Protein AF-A0A0N0BK18-F1 (afdb_monomer_lite)

Organism: NCBI:txid166423

Structure (mmCIF, N/CA/C/O backbone):
data_AF-A0A0N0BK18-F1
#
_entry.id   AF-A0A0N0BK18-F1
#
loop_
_atom_site.group_PDB
_atom_site.id
_atom_site.type_symbol
_atom_site.label_atom_id
_atom_site.label_alt_id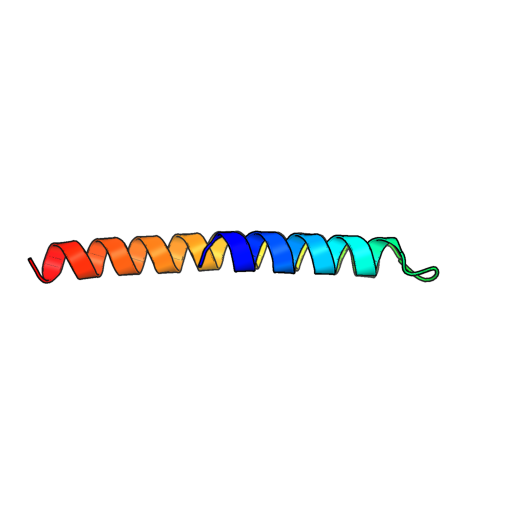
_atom_site.label_comp_id
_atom_site.label_asym_id
_atom_site.label_entity_id
_atom_site.label_seq_id
_atom_site.pdbx_PDB_ins_code
_atom_site.Cartn_x
_atom_site.Cartn_y
_atom_site.Cartn_z
_atom_site.occupancy
_atom_site.B_iso_or_equiv
_atom_site.auth_seq_id
_atom_site.auth_comp_id
_atom_site.auth_asym_id
_atom_site.auth_atom_id
_atom_site.pdbx_PDB_model_num
ATOM 1 N N . MET A 1 1 ? -12.896 -13.280 5.685 1.00 58.28 1 MET A N 1
ATOM 2 C CA . MET A 1 1 ? -12.859 -11.966 4.998 1.00 58.28 1 MET A CA 1
ATOM 3 C C . MET A 1 1 ? -11.427 -11.484 4.799 1.00 58.28 1 MET A C 1
ATOM 5 O O . MET A 1 1 ? -11.017 -11.335 3.664 1.00 58.28 1 MET A O 1
ATOM 9 N N . TRP A 1 2 ? -10.632 -11.361 5.862 1.00 64.19 2 TRP A N 1
ATOM 10 C CA . TRP A 1 2 ? -9.212 -10.980 5.806 1.00 64.19 2 TRP A CA 1
ATOM 11 C C . TRP A 1 2 ? -8.319 -11.836 4.906 1.00 64.19 2 TRP A C 1
ATOM 13 O O . TRP A 1 2 ? -7.469 -11.308 4.199 1.00 64.19 2 TRP A O 1
ATOM 23 N N . PHE A 1 3 ? -8.562 -13.146 4.886 1.00 70.50 3 PHE A N 1
ATOM 24 C CA . PHE A 1 3 ? -7.839 -14.076 4.019 1.00 70.50 3 PHE A CA 1
ATOM 25 C C . PHE A 1 3 ? -8.011 -13.738 2.528 1.00 70.50 3 PHE A C 1
ATOM 27 O O . PHE A 1 3 ? -7.063 -13.848 1.765 1.00 70.50 3 PHE A O 1
ATOM 34 N N . TYR A 1 4 ? -9.192 -13.249 2.128 1.00 72.88 4 TYR A N 1
ATOM 35 C CA . TYR A 1 4 ? -9.461 -12.841 0.746 1.00 72.88 4 TYR A CA 1
ATOM 36 C C . TYR A 1 4 ? -8.734 -11.549 0.370 1.00 72.88 4 TYR A C 1
ATOM 38 O O . TYR A 1 4 ? -8.274 -11.431 -0.757 1.00 72.88 4 TYR A O 1
ATOM 46 N N . LEU A 1 5 ? -8.583 -10.607 1.309 1.00 74.62 5 LEU A N 1
ATOM 47 C CA . LEU A 1 5 ? -7.794 -9.391 1.088 1.00 74.62 5 LEU A CA 1
ATOM 48 C C . LEU A 1 5 ? -6.305 -9.711 0.940 1.00 74.62 5 LEU A C 1
ATOM 50 O O . LEU A 1 5 ? -5.675 -9.235 0.005 1.00 74.62 5 LEU A O 1
ATOM 54 N N . MET A 1 6 ? -5.761 -10.555 1.819 1.00 76.94 6 MET A N 1
ATOM 55 C CA . MET A 1 6 ? -4.371 -11.015 1.723 1.00 76.94 6 MET A CA 1
ATOM 56 C C . MET A 1 6 ? -4.115 -11.756 0.409 1.00 76.94 6 MET A C 1
ATOM 58 O O . MET A 1 6 ? -3.125 -11.485 -0.260 1.00 76.94 6 MET A O 1
ATOM 62 N N . LEU A 1 7 ? -5.035 -12.638 0.007 1.00 81.44 7 LEU A N 1
ATOM 63 C CA . LEU A 1 7 ? -4.936 -13.382 -1.246 1.00 81.44 7 LEU A CA 1
ATOM 64 C C . LEU A 1 7 ? -5.035 -12.459 -2.467 1.00 81.44 7 LEU A C 1
ATOM 66 O O . LEU A 1 7 ? -4.256 -12.617 -3.399 1.00 81.44 7 LEU A O 1
ATOM 70 N N . ALA A 1 8 ? -5.930 -11.467 -2.449 1.00 79.44 8 ALA A N 1
ATOM 71 C CA . ALA A 1 8 ? -6.047 -10.482 -3.522 1.00 79.44 8 ALA A CA 1
ATOM 72 C C . ALA A 1 8 ? -4.776 -9.633 -3.661 1.00 79.44 8 ALA A C 1
ATOM 74 O O . ALA A 1 8 ? -4.278 -9.469 -4.770 1.00 79.44 8 ALA A O 1
ATOM 75 N N . ILE A 1 9 ? -4.216 -9.156 -2.542 1.00 80.44 9 ILE A N 1
ATOM 76 C CA . ILE A 1 9 ? -2.949 -8.415 -2.533 1.00 80.44 9 ILE A CA 1
ATOM 77 C C . ILE A 1 9 ? -1.838 -9.306 -3.095 1.00 80.44 9 ILE A C 1
ATOM 79 O O . ILE A 1 9 ? -1.174 -8.919 -4.050 1.00 80.44 9 ILE A O 1
ATOM 83 N N . PHE A 1 10 ? -1.688 -10.530 -2.590 1.00 80.94 10 PHE A N 1
ATOM 84 C CA . PHE A 1 10 ? -0.638 -11.439 -3.048 1.00 80.94 10 PHE A CA 1
ATOM 85 C C . PHE A 1 10 ? -0.759 -11.769 -4.545 1.00 80.94 10 PHE A C 1
ATOM 87 O O . PHE A 1 10 ? 0.229 -11.699 -5.269 1.00 80.94 10 PHE A O 1
ATOM 94 N N . ALA A 1 11 ? -1.977 -12.023 -5.031 1.00 80.56 11 ALA A N 1
ATOM 95 C CA . ALA A 1 11 ? -2.242 -12.265 -6.447 1.00 80.56 11 ALA A CA 1
ATOM 96 C C . ALA A 1 11 ? -1.915 -11.045 -7.323 1.00 80.56 11 ALA A C 1
ATOM 98 O O . ALA A 1 11 ? -1.349 -11.202 -8.400 1.00 80.56 11 ALA A O 1
ATOM 99 N N . THR A 1 12 ? -2.233 -9.826 -6.867 1.00 78.50 12 THR A N 1
ATOM 100 C CA . THR A 1 12 ? -1.895 -8.600 -7.612 1.00 78.50 12 THR A CA 1
ATOM 101 C C . THR A 1 12 ? -0.395 -8.320 -7.651 1.00 78.50 12 THR A C 1
ATOM 103 O O . THR A 1 12 ? 0.101 -7.847 -8.668 1.00 78.50 12 THR A O 1
ATOM 106 N N . PHE A 1 13 ? 0.334 -8.646 -6.581 1.00 78.56 13 PHE A N 1
ATOM 107 C CA . PHE A 1 13 ? 1.792 -8.523 -6.532 1.00 78.56 13 PHE A CA 1
ATOM 108 C C . PHE A 1 13 ? 2.469 -9.525 -7.475 1.00 78.56 13 PHE A C 1
ATOM 110 O O . PHE A 1 13 ? 3.380 -9.148 -8.208 1.00 78.56 13 PHE A O 1
ATOM 117 N N . ASP A 1 14 ? 2.003 -10.776 -7.486 1.00 80.50 14 ASP A N 1
ATOM 118 C CA . ASP A 1 14 ? 2.526 -11.839 -8.350 1.00 80.50 14 ASP A CA 1
ATOM 119 C C . ASP A 1 14 ? 2.315 -11.512 -9.839 1.00 80.50 14 ASP A C 1
ATOM 121 O O . ASP A 1 14 ? 3.262 -11.532 -10.624 1.00 80.50 14 ASP A O 1
ATOM 125 N N . LEU A 1 15 ? 1.104 -11.071 -10.210 1.00 77.50 15 LEU A N 1
ATOM 126 C CA . LEU A 1 15 ? 0.796 -10.632 -11.577 1.00 77.50 15 LEU A CA 1
ATOM 127 C C . LEU A 1 15 ? 1.625 -9.421 -12.016 1.00 77.50 15 LEU A C 1
ATOM 129 O O . LEU A 1 15 ? 2.042 -9.347 -13.171 1.00 77.50 15 LEU A O 1
ATOM 133 N N . ALA A 1 16 ? 1.845 -8.466 -11.113 1.00 73.19 16 ALA A N 1
ATOM 134 C CA . ALA A 1 16 ? 2.626 -7.276 -11.417 1.00 73.19 16 ALA A CA 1
ATOM 135 C C . ALA A 1 16 ? 4.109 -7.617 -11.631 1.00 73.19 16 ALA A C 1
ATOM 137 O O . ALA A 1 16 ? 4.703 -7.151 -12.599 1.00 73.19 16 ALA A O 1
ATOM 138 N N . MET A 1 17 ? 4.683 -8.488 -10.793 1.00 74.69 17 MET A N 1
ATOM 139 C CA . MET A 1 17 ? 6.071 -8.952 -10.922 1.00 74.69 17 MET A CA 1
ATOM 140 C C . MET A 1 17 ? 6.294 -9.845 -12.148 1.00 74.69 17 MET A C 1
ATOM 142 O O . MET A 1 17 ? 7.374 -9.821 -12.733 1.00 74.69 17 MET A O 1
ATOM 146 N N . ALA A 1 18 ? 5.285 -10.619 -12.554 1.00 79.50 18 ALA A N 1
ATOM 147 C CA . ALA A 1 18 ? 5.336 -11.450 -13.756 1.00 79.50 18 ALA A CA 1
ATOM 148 C C . ALA A 1 18 ? 5.258 -10.638 -15.066 1.00 79.50 18 ALA A C 1
ATOM 150 O O . ALA A 1 18 ? 5.501 -11.185 -16.145 1.00 79.50 18 ALA A O 1
ATOM 151 N N . SER A 1 19 ? 4.923 -9.344 -14.998 1.00 79.00 19 SER A N 1
ATOM 152 C CA . SER A 1 19 ? 4.878 -8.472 -16.168 1.00 79.00 19 SER A CA 1
ATOM 153 C C . SER A 1 19 ? 6.286 -8.167 -16.675 1.00 79.00 19 SER A C 1
ATOM 155 O O . SER A 1 19 ? 7.106 -7.564 -15.987 1.00 79.00 19 SER A O 1
ATOM 157 N N . SER A 1 20 ? 6.551 -8.504 -17.937 1.00 73.00 20 SER A N 1
ATOM 158 C CA . SER A 1 2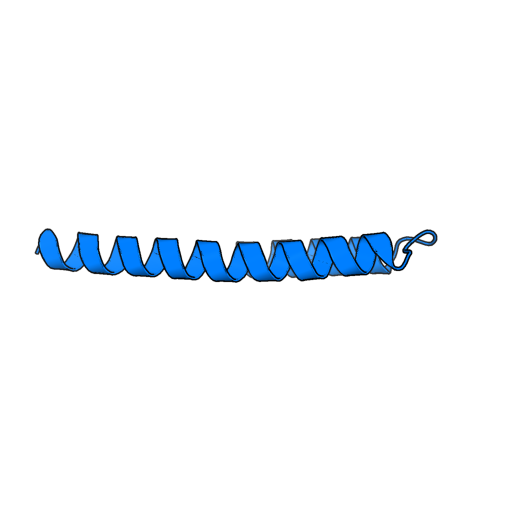0 ? 7.818 -8.207 -18.619 1.00 73.00 20 SER A CA 1
ATOM 159 C C . SER A 1 20 ? 8.088 -6.707 -18.822 1.00 73.00 20 SER A C 1
ATOM 161 O O . SER A 1 20 ? 9.158 -6.350 -19.306 1.00 73.00 20 SER A O 1
ATOM 163 N N . GLY A 1 21 ? 7.118 -5.841 -18.507 1.00 78.94 21 GLY A N 1
ATOM 164 C CA . GLY A 1 21 ? 7.211 -4.383 -18.614 1.00 78.94 21 GLY A CA 1
ATOM 165 C C . GLY A 1 21 ? 7.194 -3.652 -17.273 1.00 78.94 21 GLY A C 1
ATOM 166 O O . GLY A 1 21 ? 6.911 -2.462 -17.267 1.00 78.94 21 GLY A O 1
ATOM 167 N N . PHE A 1 22 ? 7.435 -4.352 -16.161 1.00 78.50 22 PHE A N 1
ATOM 168 C CA . PHE A 1 22 ? 7.405 -3.761 -14.826 1.00 78.50 22 PHE A CA 1
ATOM 169 C C . PHE A 1 22 ? 8.538 -2.740 -14.650 1.00 78.50 22 PHE A C 1
ATOM 171 O O . PHE A 1 22 ? 9.711 -3.113 -14.573 1.00 78.50 22 PHE A O 1
ATOM 178 N N . ASP A 1 23 ? 8.184 -1.456 -14.599 1.00 84.12 23 ASP A N 1
ATOM 179 C CA . ASP A 1 23 ? 9.140 -0.359 -14.417 1.00 84.12 23 ASP A CA 1
ATOM 180 C C . ASP A 1 23 ? 9.097 0.196 -12.977 1.00 84.12 23 ASP A C 1
ATOM 182 O O . ASP A 1 23 ? 8.251 -0.151 -12.142 1.00 84.12 23 ASP A O 1
ATOM 186 N N . PHE A 1 24 ? 10.023 1.099 -12.658 1.00 82.00 24 PHE A N 1
ATOM 187 C CA . PHE A 1 24 ? 10.097 1.773 -11.365 1.00 82.00 24 PHE A CA 1
ATOM 188 C C . PHE A 1 24 ? 8.775 2.462 -10.993 1.00 82.00 24 PHE A C 1
ATOM 190 O O . PHE A 1 24 ? 8.363 2.415 -9.833 1.00 82.00 24 PHE A O 1
ATOM 197 N N . GLY A 1 25 ? 8.081 3.048 -11.975 1.00 84.38 25 GLY A N 1
ATOM 198 C CA . GLY A 1 25 ? 6.769 3.668 -11.781 1.00 84.38 25 GLY A CA 1
ATOM 199 C C . GLY A 1 25 ? 5.711 2.687 -11.267 1.00 84.38 25 GLY A C 1
ATOM 200 O O . GLY A 1 25 ? 4.991 3.012 -10.321 1.00 84.38 25 GLY A O 1
ATOM 201 N N . ASP A 1 26 ? 5.673 1.472 -11.817 1.00 83.25 26 ASP A N 1
ATOM 202 C CA . ASP A 1 26 ? 4.735 0.426 -11.396 1.00 83.25 26 ASP A CA 1
ATOM 203 C C . ASP A 1 26 ? 5.040 -0.042 -9.976 1.00 83.25 26 ASP A C 1
ATOM 205 O O . ASP A 1 26 ? 4.143 -0.160 -9.142 1.00 83.25 26 ASP A O 1
ATOM 209 N N . THR A 1 27 ? 6.327 -0.216 -9.665 1.00 82.75 27 THR A N 1
ATOM 210 C CA . THR A 1 27 ? 6.785 -0.567 -8.314 1.00 82.75 27 THR A CA 1
ATOM 211 C C . THR A 1 27 ? 6.332 0.476 -7.292 1.00 82.75 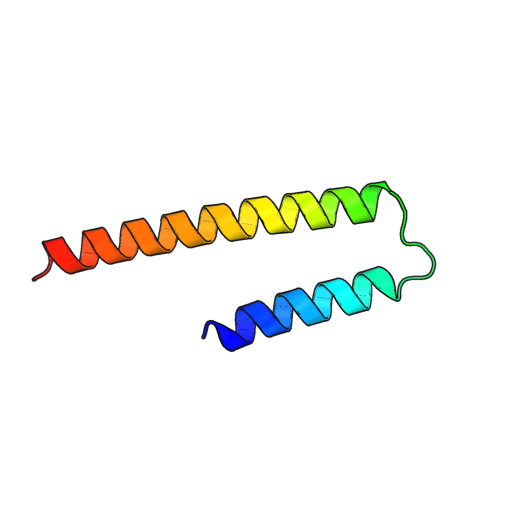27 THR A C 1
ATOM 213 O O . THR A 1 27 ? 5.828 0.145 -6.217 1.00 82.75 27 THR A O 1
ATOM 216 N N . LEU A 1 28 ? 6.485 1.755 -7.634 1.00 85.75 28 LEU A N 1
ATOM 217 C CA . LEU A 1 28 ? 6.180 2.873 -6.751 1.00 85.75 28 LEU A CA 1
ATOM 218 C C . LEU A 1 28 ? 4.666 3.032 -6.551 1.00 85.75 28 LEU A C 1
ATOM 220 O O . LEU A 1 28 ? 4.214 3.211 -5.418 1.00 85.75 28 LEU A O 1
ATOM 224 N N . ALA A 1 29 ? 3.877 2.882 -7.619 1.00 86.94 29 ALA A N 1
ATOM 225 C CA . ALA A 1 29 ? 2.417 2.869 -7.550 1.00 86.94 29 ALA A CA 1
ATOM 226 C C . ALA A 1 29 ? 1.900 1.732 -6.655 1.00 86.94 29 ALA A C 1
ATOM 228 O O . ALA A 1 29 ? 0.995 1.933 -5.843 1.00 86.94 29 ALA A O 1
ATOM 229 N N . LEU A 1 30 ? 2.519 0.557 -6.757 1.00 84.31 30 LEU A N 1
ATOM 230 C CA . LEU A 1 30 ? 2.141 -0.634 -6.009 1.00 84.31 30 LEU A CA 1
ATOM 231 C C . LEU A 1 30 ? 2.479 -0.493 -4.511 1.00 84.31 30 LEU A C 1
ATOM 233 O O . LEU A 1 30 ? 1.639 -0.784 -3.657 1.00 84.31 30 LEU A O 1
ATOM 237 N N . ILE A 1 31 ? 3.649 0.065 -4.176 1.00 86.25 31 ILE A N 1
ATOM 238 C CA . ILE A 1 31 ? 4.034 0.383 -2.789 1.00 86.25 31 ILE A CA 1
ATOM 239 C C . ILE A 1 31 ? 3.111 1.449 -2.183 1.00 86.25 31 ILE A C 1
ATOM 241 O O . ILE A 1 31 ? 2.613 1.272 -1.070 1.00 86.25 31 ILE A O 1
ATOM 245 N N . LEU A 1 32 ? 2.851 2.549 -2.897 1.00 87.44 32 LEU A N 1
ATOM 246 C CA . LEU A 1 32 ? 1.970 3.612 -2.403 1.00 87.44 32 LEU A CA 1
ATOM 247 C C . LEU A 1 32 ? 0.533 3.115 -2.217 1.00 87.44 32 LEU A C 1
ATOM 249 O O . LEU A 1 32 ? -0.083 3.393 -1.186 1.00 87.44 32 LEU A O 1
ATOM 253 N N . GLY A 1 33 ? 0.018 2.339 -3.174 1.00 87.12 33 GLY A N 1
ATOM 254 C CA . GLY A 1 33 ? -1.298 1.712 -3.084 1.00 87.12 33 GLY A CA 1
ATOM 255 C C . GLY A 1 33 ? -1.415 0.784 -1.875 1.00 87.12 33 GLY A C 1
ATOM 256 O O . GLY A 1 33 ? -2.403 0.857 -1.141 1.00 87.12 33 GLY A O 1
ATOM 257 N N . LEU A 1 34 ? -0.381 -0.022 -1.603 1.00 84.50 34 LEU A N 1
ATOM 258 C CA . LEU A 1 34 ? -0.324 -0.879 -0.418 1.00 84.50 34 LEU A CA 1
ATOM 259 C C . LEU A 1 34 ? -0.366 -0.053 0.877 1.00 84.50 34 LEU A C 1
ATOM 261 O O . LEU A 1 34 ? -1.158 -0.358 1.769 1.00 84.50 34 LEU A O 1
ATOM 265 N N . ILE A 1 35 ? 0.447 1.003 0.983 1.00 89.69 35 ILE A N 1
ATOM 266 C CA . ILE A 1 35 ? 0.503 1.862 2.177 1.00 89.69 35 ILE A CA 1
ATOM 267 C C . ILE A 1 35 ? -0.865 2.498 2.447 1.00 89.69 35 ILE A C 1
ATOM 269 O O . ILE A 1 35 ? -1.375 2.420 3.567 1.00 89.69 35 ILE A O 1
ATOM 273 N N . ILE A 1 36 ? -1.486 3.089 1.422 1.00 88.44 36 ILE A N 1
ATOM 274 C CA . ILE A 1 36 ? -2.808 3.719 1.541 1.00 88.44 36 ILE A CA 1
ATOM 275 C C . ILE A 1 36 ? -3.862 2.677 1.928 1.00 88.44 36 ILE A C 1
ATOM 277 O O . ILE A 1 36 ? -4.679 2.935 2.814 1.00 88.44 36 ILE A O 1
ATOM 281 N N . GLY A 1 37 ? -3.816 1.490 1.318 1.00 85.88 37 GLY A N 1
ATOM 282 C CA . GLY A 1 37 ? -4.708 0.379 1.637 1.00 85.88 37 GLY A CA 1
ATOM 283 C C . GLY A 1 37 ? -4.606 -0.047 3.101 1.00 85.88 37 GLY A C 1
ATOM 284 O O . GLY A 1 37 ? -5.625 -0.136 3.783 1.00 85.88 37 GLY A O 1
ATOM 285 N N . ILE A 1 38 ? -3.386 -0.234 3.616 1.00 86.50 38 ILE A N 1
ATOM 286 C CA . ILE A 1 38 ? -3.138 -0.597 5.019 1.00 86.50 38 ILE A CA 1
ATOM 287 C C . ILE A 1 38 ? -3.659 0.493 5.964 1.00 86.50 38 ILE A C 1
ATOM 289 O O . ILE A 1 38 ? -4.374 0.191 6.921 1.00 86.50 38 ILE A O 1
ATOM 293 N N . ILE A 1 39 ? -3.346 1.765 5.698 1.00 90.06 39 ILE A N 1
ATOM 294 C CA . ILE A 1 39 ? -3.776 2.884 6.549 1.00 90.06 39 ILE A CA 1
ATOM 295 C C . ILE A 1 39 ? -5.302 3.005 6.562 1.00 90.06 39 ILE A C 1
ATOM 297 O O . ILE A 1 39 ? -5.905 3.040 7.636 1.00 90.06 39 ILE A O 1
ATOM 301 N N . GLY A 1 40 ? -5.937 3.037 5.386 1.00 87.19 40 GLY A N 1
ATOM 302 C CA . GLY A 1 40 ? -7.393 3.123 5.267 1.00 87.19 40 GLY A CA 1
ATOM 303 C C . GLY A 1 40 ? -8.078 1.965 5.986 1.00 87.19 40 GLY A C 1
ATOM 304 O O . GLY A 1 40 ? -9.056 2.153 6.708 1.00 87.19 40 GLY A O 1
ATOM 305 N N . PHE A 1 41 ? -7.488 0.779 5.889 1.00 84.62 41 PHE A N 1
ATOM 306 C CA . PHE A 1 41 ? -7.967 -0.402 6.573 1.00 84.62 41 PHE A CA 1
ATOM 307 C C . PHE A 1 41 ? -7.902 -0.281 8.112 1.00 84.62 41 PHE A C 1
ATOM 309 O O . PHE A 1 41 ? -8.900 -0.533 8.796 1.00 84.62 41 PHE A O 1
ATOM 316 N N . PHE A 1 42 ? -6.778 0.176 8.679 1.00 87.94 42 PHE A N 1
ATOM 317 C CA . PHE A 1 42 ? -6.671 0.436 10.123 1.00 87.94 42 PHE A CA 1
ATOM 318 C C . PHE A 1 42 ? -7.634 1.528 10.598 1.00 87.94 42 PHE A C 1
ATOM 320 O O . PHE A 1 42 ? -8.224 1.406 11.675 1.00 87.94 42 PHE A O 1
ATOM 327 N N . VAL A 1 43 ? -7.848 2.566 9.788 1.00 90.50 43 VAL A N 1
ATOM 328 C CA . VAL A 1 43 ? -8.830 3.620 10.075 1.00 90.50 43 VAL A CA 1
ATOM 329 C C . VAL A 1 43 ? -10.246 3.046 10.135 1.00 90.50 43 VAL A C 1
ATOM 331 O O . VAL A 1 43 ? -10.965 3.308 11.104 1.00 90.50 43 VAL A O 1
ATOM 334 N N . CYS A 1 44 ? -10.634 2.222 9.159 1.00 87.25 44 CYS A N 1
ATOM 335 C CA . CYS A 1 44 ? -11.939 1.563 9.136 1.00 87.25 44 CYS A CA 1
ATOM 336 C C . CYS A 1 44 ? -12.138 0.648 10.350 1.00 87.25 44 CYS A C 1
ATOM 338 O O . CYS A 1 44 ? -13.188 0.708 10.989 1.00 87.25 44 CYS A O 1
ATOM 340 N N . MET A 1 45 ? -11.131 -0.148 10.724 1.00 86.56 45 MET A N 1
ATOM 341 C CA . MET A 1 45 ? -11.200 -0.970 11.936 1.00 86.56 45 MET A CA 1
ATOM 342 C C . MET A 1 45 ? -11.325 -0.133 13.206 1.00 86.56 45 MET A C 1
ATOM 344 O O . MET A 1 45 ? -12.142 -0.449 14.067 1.00 86.5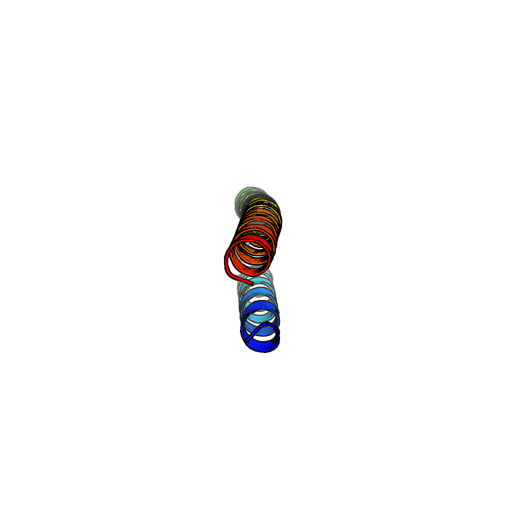6 45 MET A O 1
ATOM 348 N N . GLY A 1 46 ? -10.546 0.943 13.331 1.00 87.69 46 GLY A N 1
ATOM 349 C CA . GLY A 1 46 ? -10.622 1.841 14.481 1.00 87.69 46 GLY A CA 1
ATOM 350 C C . GLY A 1 46 ? -11.991 2.517 14.591 1.00 87.69 46 GLY A C 1
ATOM 351 O O . GLY A 1 46 ? -12.542 2.636 15.685 1.00 87.69 46 GLY A O 1
ATOM 352 N N . ALA A 1 47 ? -12.578 2.921 13.461 1.00 86.69 47 ALA A N 1
ATOM 353 C CA . ALA A 1 47 ? -13.939 3.449 13.412 1.00 86.69 47 ALA A CA 1
ATOM 354 C C . ALA A 1 47 ? -14.979 2.386 13.800 1.00 86.69 47 ALA A C 1
ATOM 356 O O . ALA A 1 47 ? -15.863 2.670 14.609 1.00 86.69 47 ALA A O 1
ATOM 357 N N . TYR A 1 48 ? -14.838 1.157 13.296 1.00 85.81 48 TYR A N 1
ATOM 358 C CA . TYR A 1 48 ? -15.713 0.039 13.641 1.00 85.81 48 TYR A CA 1
ATOM 359 C C . TYR A 1 48 ? -15.640 -0.316 15.132 1.00 85.81 48 TYR A C 1
ATOM 361 O O . TYR A 1 48 ? -16.675 -0.457 15.778 1.00 85.81 48 TYR A O 1
ATOM 369 N N . ALA A 1 49 ? -14.438 -0.390 15.710 1.00 87.56 49 ALA A N 1
ATOM 370 C CA . ALA A 1 49 ? -14.247 -0.665 17.132 1.00 87.56 49 ALA A CA 1
ATOM 371 C C . ALA A 1 49 ? -14.908 0.410 18.010 1.00 87.56 49 ALA A C 1
ATOM 373 O O . ALA A 1 49 ? -15.641 0.080 18.941 1.00 87.56 49 ALA A O 1
ATOM 374 N N . ARG A 1 50 ? -14.729 1.695 17.670 1.00 85.69 50 ARG A N 1
ATOM 375 C CA . ARG A 1 50 ? -15.388 2.813 18.370 1.00 85.69 50 ARG A CA 1
ATOM 376 C C . ARG A 1 50 ? -16.909 2.776 18.237 1.00 85.69 50 ARG A C 1
ATOM 378 O O . ARG A 1 50 ? -17.612 3.021 19.213 1.00 85.69 50 ARG A O 1
ATOM 385 N N . TYR A 1 51 ? -17.420 2.451 17.051 1.00 84.50 51 TYR A N 1
ATOM 386 C CA . TYR A 1 51 ? -18.855 2.290 16.826 1.00 84.50 51 TYR A CA 1
ATOM 387 C C . TYR A 1 51 ? -19.432 1.152 17.675 1.00 84.50 51 TYR A C 1
ATOM 389 O O . TYR A 1 51 ? -20.471 1.321 18.306 1.00 84.50 51 TYR A O 1
ATOM 397 N N . ARG A 1 52 ? -18.727 0.018 17.744 1.00 84.81 52 ARG A N 1
ATOM 398 C CA . ARG A 1 52 ? -19.158 -1.154 18.510 1.00 84.81 52 ARG A CA 1
ATOM 399 C C . ARG A 1 52 ? -19.190 -0.900 20.018 1.00 84.81 52 ARG A C 1
ATOM 401 O O . ARG A 1 52 ? -20.095 -1.392 20.672 1.00 84.81 52 ARG A O 1
ATOM 408 N N . ILE A 1 53 ? -18.228 -0.140 20.549 1.00 86.12 53 ILE A N 1
ATOM 409 C CA . ILE A 1 53 ? -18.184 0.236 21.974 1.00 86.12 53 ILE A CA 1
ATOM 410 C C . ILE A 1 53 ? -19.324 1.198 22.331 1.00 86.12 53 ILE A C 1
ATOM 412 O O . ILE A 1 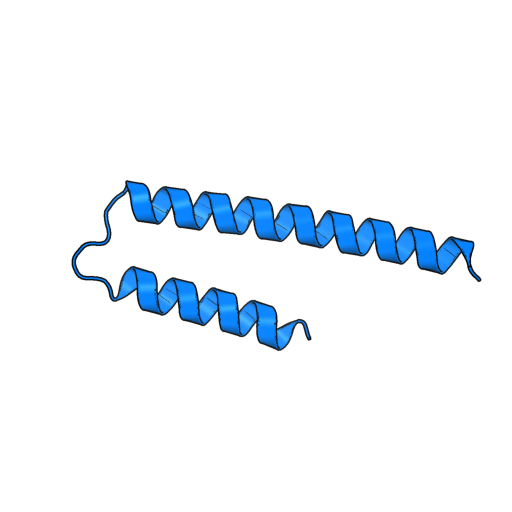53 ? -19.864 1.109 23.420 1.00 86.12 53 ILE A O 1
ATOM 416 N N . ARG A 1 54 ? -19.705 2.110 21.428 1.00 77.75 54 ARG A N 1
ATOM 417 C CA . ARG A 1 54 ? -20.788 3.077 21.678 1.00 77.75 54 ARG A CA 1
ATOM 418 C C . ARG A 1 54 ? -22.193 2.463 21.623 1.00 77.75 54 ARG A C 1
ATOM 420 O O . ARG A 1 54 ? -23.117 3.028 22.1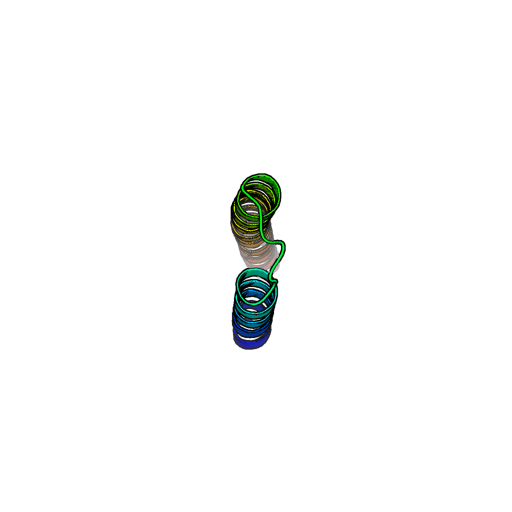93 1.00 77.75 54 ARG A O 1
ATOM 427 N N . ASN A 1 55 ? -22.359 1.363 20.892 1.00 73.75 55 ASN A N 1
ATOM 428 C CA . ASN A 1 55 ? -23.647 0.690 20.701 1.00 73.75 55 ASN A CA 1
ATOM 429 C C . ASN A 1 55 ? -23.865 -0.507 21.652 1.00 73.75 55 ASN A C 1
ATOM 431 O O . ASN A 1 55 ? -24.824 -1.255 21.462 1.00 73.75 55 ASN A O 1
ATOM 435 N N . HIS A 1 56 ? -22.976 -0.697 22.627 1.00 51.91 56 HIS A N 1
ATOM 436 C CA . HIS A 1 56 ? -23.097 -1.648 23.733 1.00 51.91 56 HIS A CA 1
ATOM 437 C C . HIS A 1 56 ? -23.239 -0.880 25.046 1.00 51.91 56 HIS A C 1
ATOM 439 O O . HIS A 1 56 ? -23.920 -1.421 25.943 1.00 51.91 56 HIS A O 1
#

InterPro domains:
  IPR031742 Protein of unknown function DUF4730 [PF15873] (5-50)

Foldseek 3Di:
DVVVVVVVLVVVVVVLVPDPPNDPVNVVVNVVVVVCVVVVVVVVVVVVVVVVVVVD

Sequence (56 aa):
MWFYLMLAIFATFDLAMASSGFDFGDTLALILGLIIGIIGFFVCMGAYARYRIRNH

Secondary structure (DSSP, 8-state):
-HHHHHHHHHHHHHHHHT-TT--HHHHHHHHHHHHHHHHHHHHHHHHHHHHHHHT-

Radius of gyration: 15.52 Å; chains: 1; bounding box: 34×18×42 Å

pLDDT: mean 81.21, std 7.45, range [51.91, 90.5]